Protein AF-A0A349BP78-F1 (afdb_monomer)

Foldseek 3Di:
DVVLVVVCVVAPAHRDDDDQDDDVPPDPPSDPVQQVVQEDECCVVPVPQAPPVQLVVLCCQCVCCVVPSSHHRYDDRSHGDDDQYPVNVVVVVCVVVVNDPDDPPVVVCVVPPD

Secondary structure (DSSP, 8-state):
-HHHHHHHHT-SS----------TTT-SSS-HHHHTTTEEE-TTT---TT-HHHHHHHHHHGGGGGT-TT--EEES---------HHHHHHH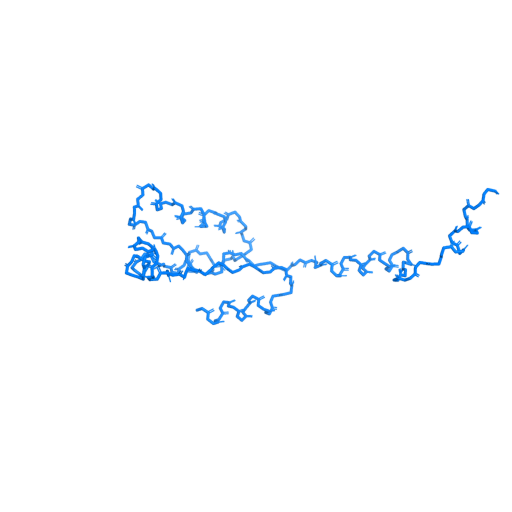HHHHHT--SS--HHHHHHHH--

Mean predicted aligned error: 4.77 Å

pLDDT: mean 93.76, std 3.96, range [72.19, 98.38]

Sequence (114 aa):
TGDIIKQAIEHKGFSFVNILSPCPTFNTVDTFDYYRPRIYNFDETHRDKRDRMKAFEIAESALNHTINPDAKVPVGIFYKVEKPVYESRVAGLKGKYHGADITDLKAIYNKFRA

Radius of gyration: 23.0 Å; Cα contacts (8 Å, |Δi|>4): 83; chains: 1; bounding box: 59×28×57 Å

Nearest PDB structures (foldseek):
  8swp-assembly1_B  TM=2.775E-01  e=2.921E+00  Kluyveromyces lactis NRRL Y-1140

Structure (mmCIF, N/CA/C/O backbone):
data_AF-A0A349BP78-F1
#
_entry.id   AF-A0A349BP78-F1
#
loop_
_atom_site.group_PDB
_atom_site.id
_atom_site.type_symbol
_atom_site.label_atom_id
_atom_site.label_alt_id
_atom_site.label_comp_id
_atom_site.label_asym_id
_atom_site.label_entity_id
_atom_site.label_seq_id
_atom_site.pdbx_PDB_ins_code
_atom_site.Cartn_x
_atom_site.Cartn_y
_atom_site.Cartn_z
_atom_site.occupancy
_atom_site.B_iso_or_equiv
_atom_site.auth_seq_id
_atom_site.auth_comp_id
_atom_site.auth_asym_id
_atom_site.auth_atom_id
_atom_site.pdbx_PDB_model_num
ATOM 1 N N . THR A 1 1 ? -5.752 -8.844 6.388 1.00 79.75 1 THR A N 1
ATOM 2 C CA . THR A 1 1 ? -4.289 -8.608 6.324 1.00 79.75 1 THR A CA 1
ATOM 3 C C . THR A 1 1 ? -3.600 -9.475 5.288 1.00 79.75 1 THR A C 1
ATOM 5 O O . THR A 1 1 ? -2.970 -8.904 4.407 1.00 79.75 1 THR A O 1
ATOM 8 N N . GLY A 1 2 ? -3.738 -10.809 5.337 1.00 93.06 2 GLY A N 1
ATOM 9 C CA . GLY A 1 2 ? -3.076 -11.719 4.385 1.00 93.06 2 GLY A CA 1
ATOM 10 C C . GLY A 1 2 ? -3.307 -11.368 2.910 1.00 93.06 2 GLY A C 1
ATOM 11 O O . GLY A 1 2 ? -2.348 -11.283 2.150 1.00 93.06 2 GLY A O 1
ATOM 12 N N . ASP A 1 3 ? -4.543 -11.035 2.534 1.00 95.12 3 ASP A N 1
ATOM 13 C 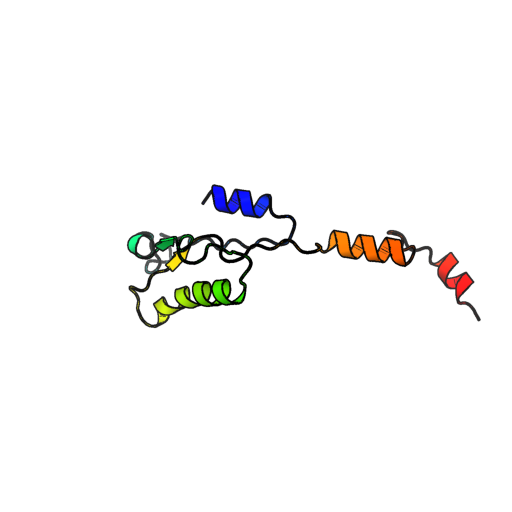CA . ASP A 1 3 ? -4.880 -10.701 1.141 1.00 95.12 3 ASP A CA 1
ATOM 14 C C . ASP A 1 3 ? -4.206 -9.422 0.627 1.00 95.12 3 ASP A C 1
ATOM 16 O O . ASP A 1 3 ? -3.828 -9.349 -0.540 1.00 95.12 3 ASP A O 1
ATOM 20 N N . ILE A 1 4 ? -4.028 -8.410 1.484 1.00 95.94 4 ILE A N 1
ATOM 21 C CA . ILE A 1 4 ? -3.353 -7.155 1.111 1.00 95.94 4 ILE A CA 1
ATOM 22 C C . ILE A 1 4 ? -1.857 -7.405 0.926 1.00 95.94 4 ILE A C 1
ATOM 24 O O . ILE A 1 4 ? -1.276 -6.941 -0.051 1.00 95.94 4 ILE A O 1
ATOM 28 N N . ILE A 1 5 ? -1.240 -8.173 1.831 1.00 97.94 5 ILE A N 1
ATOM 29 C CA . ILE A 1 5 ? 0.182 -8.527 1.730 1.00 97.94 5 ILE A CA 1
ATOM 30 C C . ILE A 1 5 ? 0.434 -9.348 0.462 1.00 97.94 5 ILE A C 1
ATOM 32 O O . ILE A 1 5 ? 1.370 -9.051 -0.275 1.00 97.94 5 ILE A O 1
ATOM 36 N N . LYS A 1 6 ? -0.429 -10.327 0.161 1.00 98.38 6 LYS A N 1
ATOM 37 C CA . LYS A 1 6 ? -0.354 -11.104 -1.082 1.00 98.38 6 LYS A CA 1
ATOM 38 C C . LYS A 1 6 ? -0.392 -10.192 -2.311 1.00 98.38 6 LYS A C 1
ATOM 40 O O . LYS A 1 6 ? 0.497 -10.264 -3.151 1.00 98.38 6 LYS A O 1
ATOM 45 N N . GLN A 1 7 ? -1.371 -9.289 -2.379 1.00 97.31 7 GLN A N 1
ATOM 46 C CA . GLN A 1 7 ? -1.494 -8.347 -3.494 1.00 97.31 7 GLN A CA 1
ATOM 47 C C . GLN A 1 7 ? -0.312 -7.377 -3.606 1.00 97.31 7 GLN A C 1
ATOM 49 O O . GLN A 1 7 ? 0.009 -6.956 -4.717 1.00 97.31 7 GLN A O 1
ATOM 54 N N . ALA A 1 8 ? 0.316 -7.007 -2.486 1.00 97.94 8 ALA A N 1
ATOM 55 C CA . ALA A 1 8 ? 1.522 -6.186 -2.471 1.00 97.94 8 ALA A CA 1
ATOM 56 C C . ALA A 1 8 ? 2.726 -6.947 -3.048 1.00 97.94 8 ALA A C 1
ATOM 58 O O . ALA A 1 8 ? 3.420 -6.407 -3.899 1.00 97.94 8 ALA A O 1
ATOM 59 N N . ILE A 1 9 ? 2.921 -8.213 -2.666 1.00 98.25 9 ILE A N 1
ATOM 60 C CA . ILE A 1 9 ? 3.990 -9.073 -3.207 1.00 98.25 9 ILE A CA 1
ATOM 61 C C . ILE A 1 9 ? 3.794 -9.331 -4.707 1.00 98.25 9 ILE A C 1
ATOM 63 O O . ILE A 1 9 ? 4.749 -9.300 -5.476 1.00 98.25 9 ILE A O 1
ATOM 67 N N . GLU A 1 10 ? 2.556 -9.575 -5.138 1.00 98.00 10 GLU A N 1
ATOM 68 C CA . GLU A 1 10 ? 2.224 -9.808 -6.550 1.00 98.00 10 GLU A CA 1
ATOM 69 C C . GLU A 1 10 ? 2.318 -8.533 -7.409 1.00 98.00 10 GLU A C 1
ATOM 71 O O . GLU A 1 10 ? 2.294 -8.602 -8.642 1.00 98.00 10 GLU A O 1
ATOM 76 N N . HIS A 1 11 ? 2.410 -7.352 -6.789 1.00 98.00 11 HIS A N 1
ATOM 77 C CA . HIS A 1 11 ? 2.478 -6.091 -7.508 1.00 98.00 11 HIS A CA 1
ATOM 78 C C . HIS A 1 11 ? 3.817 -5.935 -8.244 1.00 98.00 11 HIS A C 1
ATOM 80 O O . HIS A 1 11 ? 4.889 -5.929 -7.645 1.00 98.00 11 HIS A O 1
ATOM 86 N N . LYS A 1 12 ? 3.759 -5.729 -9.565 1.00 96.88 12 LYS A N 1
ATOM 87 C CA . LYS A 1 12 ? 4.937 -5.430 -10.393 1.00 96.88 12 LYS A CA 1
ATOM 88 C C . LYS A 1 12 ? 5.360 -3.970 -10.233 1.00 96.88 12 LYS A C 1
ATOM 90 O O . LYS A 1 12 ? 5.075 -3.132 -11.087 1.00 96.88 12 LYS A O 1
ATOM 95 N N . GLY A 1 13 ? 6.035 -3.674 -9.131 1.00 96.69 13 GLY A N 1
ATOM 96 C CA . GLY A 1 13 ? 6.541 -2.347 -8.809 1.00 96.69 13 GLY A CA 1
ATOM 97 C C . GLY A 1 13 ? 6.756 -2.172 -7.315 1.00 96.69 13 GLY A C 1
ATOM 98 O O . GLY A 1 13 ? 6.700 -3.124 -6.545 1.00 96.69 13 GLY A O 1
ATOM 99 N N . PHE A 1 14 ? 6.998 -0.934 -6.896 1.00 97.38 14 PHE A N 1
ATOM 100 C CA . PHE A 1 14 ? 7.095 -0.618 -5.477 1.00 97.38 14 PHE A CA 1
ATOM 101 C C . PHE A 1 14 ? 5.714 -0.701 -4.815 1.00 97.38 14 PHE A C 1
ATOM 103 O O . PHE A 1 14 ? 4.778 -0.022 -5.238 1.00 97.38 14 PHE A O 1
ATOM 110 N N . SER A 1 15 ? 5.605 -1.493 -3.751 1.00 97.88 15 SER A N 1
ATOM 111 C CA . SER A 1 15 ? 4.412 -1.590 -2.910 1.00 97.88 15 SER A CA 1
ATOM 112 C C . SER A 1 15 ? 4.723 -1.144 -1.483 1.00 97.88 15 SER A C 1
ATOM 114 O O . SER A 1 15 ? 5.733 -1.561 -0.918 1.00 97.88 15 SER A O 1
ATOM 116 N N . PHE A 1 16 ? 3.828 -0.367 -0.875 1.00 97.75 16 PHE A N 1
ATOM 117 C CA . PHE A 1 16 ? 3.915 0.033 0.530 1.00 97.75 16 PHE A CA 1
ATOM 118 C C . PHE A 1 16 ? 2.670 -0.433 1.286 1.00 97.75 16 PHE A C 1
ATOM 120 O O . PHE A 1 16 ? 1.547 -0.167 0.858 1.00 97.75 16 PHE A O 1
ATOM 127 N N . VAL A 1 17 ? 2.874 -1.123 2.410 1.00 97.62 17 VAL A N 1
ATOM 128 C CA . VAL A 1 17 ? 1.803 -1.606 3.289 1.00 97.62 17 VAL A CA 1
ATOM 129 C C . VAL A 1 17 ? 2.077 -1.101 4.699 1.00 97.62 17 VAL A C 1
ATOM 131 O O . VAL A 1 17 ? 3.018 -1.551 5.348 1.00 97.62 17 VAL A O 1
ATOM 134 N N . ASN A 1 18 ? 1.244 -0.178 5.176 1.00 96.31 18 ASN A N 1
ATOM 135 C CA . ASN A 1 18 ? 1.258 0.247 6.571 1.00 96.31 18 ASN A CA 1
ATOM 136 C C . ASN A 1 18 ? 0.367 -0.688 7.403 1.00 96.31 18 ASN A C 1
ATOM 138 O O . ASN A 1 18 ? -0.796 -0.896 7.055 1.00 96.31 18 ASN A O 1
ATOM 142 N N . ILE A 1 19 ? 0.899 -1.248 8.491 1.00 95.75 19 ILE A N 1
ATOM 143 C CA . ILE A 1 19 ? 0.176 -2.180 9.368 1.00 95.75 19 ILE A CA 1
ATOM 144 C C . ILE A 1 19 ? 0.033 -1.542 10.746 1.00 95.75 19 ILE A C 1
ATOM 146 O O . ILE A 1 19 ? 1.023 -1.298 11.431 1.00 95.75 19 ILE A O 1
ATOM 150 N N . LEU A 1 20 ? -1.211 -1.318 11.170 1.00 94.06 20 LEU A N 1
ATOM 151 C CA . LEU A 1 20 ? -1.515 -0.924 12.543 1.00 94.06 20 LEU A CA 1
ATOM 152 C C . LEU A 1 20 ? -1.185 -2.099 13.472 1.00 94.06 20 LEU A C 1
ATOM 154 O O . LEU A 1 20 ? -1.853 -3.134 13.429 1.00 94.06 20 LEU A O 1
ATOM 158 N N . SER A 1 21 ? -0.138 -1.946 14.282 1.00 94.94 21 SER A N 1
ATOM 159 C CA . SER A 1 21 ? 0.385 -2.993 15.164 1.00 94.94 21 SER A CA 1
ATOM 160 C C . SER A 1 21 ? 0.515 -2.468 16.598 1.00 94.94 21 SER A C 1
ATOM 162 O O . SER A 1 21 ? 1.568 -1.932 16.949 1.00 94.94 21 SER A O 1
ATOM 164 N N . PRO A 1 22 ? -0.531 -2.607 17.436 1.00 95.12 22 PRO A N 1
ATOM 165 C CA . PRO A 1 22 ? -0.480 -2.217 18.844 1.00 95.12 22 PRO A CA 1
ATOM 166 C C . PRO A 1 22 ? 0.683 -2.873 19.601 1.00 95.12 22 PRO A C 1
ATOM 168 O O . PRO A 1 22 ? 0.964 -4.059 19.419 1.00 95.12 22 PRO A O 1
ATOM 171 N N . CYS A 1 23 ? 1.338 -2.112 20.482 1.00 96.00 23 CYS A N 1
ATOM 172 C CA . CYS A 1 23 ? 2.439 -2.581 21.326 1.00 96.00 23 CYS A CA 1
ATOM 173 C C . CYS A 1 23 ? 1.981 -2.645 22.795 1.00 96.00 23 CYS A C 1
ATOM 175 O O . CYS A 1 23 ? 2.063 -1.632 23.492 1.00 96.00 23 CYS A O 1
ATOM 177 N N . PRO A 1 24 ? 1.515 -3.809 23.293 1.00 94.00 24 PRO A N 1
ATOM 178 C CA . PRO A 1 24 ? 0.841 -3.900 24.593 1.00 94.00 24 PRO A CA 1
ATOM 179 C C . PRO A 1 24 ? 1.751 -3.595 25.792 1.00 94.00 24 PRO A C 1
ATOM 181 O O . PRO A 1 24 ? 1.254 -3.290 26.869 1.00 94.00 24 PRO A O 1
ATOM 184 N N . THR A 1 25 ? 3.072 -3.684 25.622 1.00 96.69 25 THR A N 1
ATOM 185 C CA . THR A 1 25 ? 4.044 -3.447 26.698 1.00 96.69 25 THR A CA 1
ATOM 186 C C . THR A 1 25 ? 4.306 -1.964 26.946 1.00 96.69 25 THR A C 1
ATOM 188 O O . THR A 1 25 ? 4.445 -1.561 28.095 1.00 96.69 25 THR A O 1
ATOM 191 N N . PHE A 1 26 ? 4.404 -1.158 25.885 1.00 96.69 26 PHE A N 1
ATOM 192 C CA . PHE A 1 26 ? 4.911 0.217 25.980 1.00 96.69 26 PHE A CA 1
ATOM 193 C C . PHE A 1 26 ? 3.909 1.280 25.535 1.00 96.69 26 PHE A C 1
ATOM 195 O O . PHE A 1 26 ? 3.975 2.404 26.022 1.00 96.69 26 PHE A O 1
ATOM 202 N N . ASN A 1 27 ? 2.986 0.951 24.626 1.00 94.38 27 ASN A N 1
ATOM 203 C CA . ASN A 1 27 ? 1.996 1.900 24.134 1.00 94.38 27 ASN A CA 1
ATOM 204 C C . ASN A 1 27 ? 0.607 1.534 24.668 1.00 94.38 27 ASN A C 1
ATOM 206 O O . ASN A 1 27 ? -0.091 0.680 24.122 1.00 94.38 27 ASN A O 1
ATOM 210 N N . THR A 1 28 ? 0.222 2.199 25.756 1.00 94.31 28 THR A N 1
ATOM 211 C CA . THR A 1 28 ? -1.074 2.021 26.424 1.00 94.31 28 THR A CA 1
ATOM 212 C C . THR A 1 28 ? -2.192 2.873 25.818 1.00 94.31 28 THR A C 1
ATOM 214 O O . THR A 1 28 ? -3.338 2.750 26.245 1.00 94.31 28 THR A O 1
ATOM 217 N N . VAL A 1 29 ? -1.883 3.714 24.824 1.00 92.25 29 VAL A N 1
ATOM 218 C CA . VAL A 1 29 ? -2.843 4.598 24.145 1.00 92.25 29 VAL A CA 1
ATOM 219 C C . VAL A 1 29 ? -3.354 3.936 22.865 1.00 92.25 29 VAL A C 1
ATOM 221 O O . VAL A 1 29 ? -4.553 3.698 22.721 1.00 92.25 29 VAL A O 1
ATOM 224 N N . ASP A 1 30 ? -2.444 3.536 21.976 1.00 92.50 30 ASP A N 1
ATOM 225 C CA . ASP A 1 30 ? -2.753 2.963 20.660 1.00 92.50 30 ASP A CA 1
ATOM 226 C C . ASP A 1 30 ? -3.000 1.446 20.730 1.00 92.50 30 ASP A C 1
ATOM 228 O O . ASP A 1 30 ? -2.325 0.627 20.096 1.00 92.50 30 ASP A O 1
ATOM 232 N N . THR A 1 31 ? -3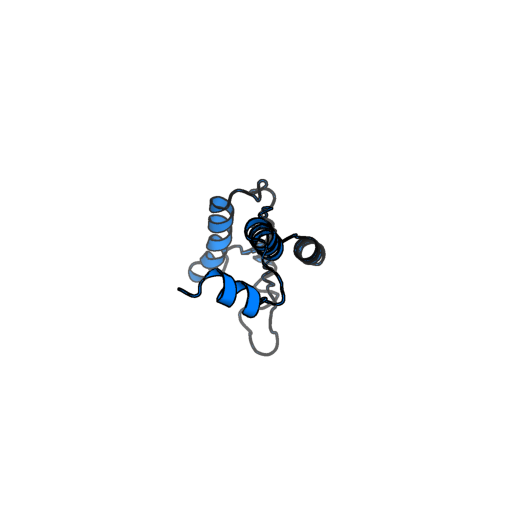.959 1.056 21.564 1.00 95.06 31 THR A N 1
ATOM 233 C CA . THR A 1 31 ? -4.264 -0.345 21.869 1.00 95.06 31 THR A CA 1
ATOM 234 C C . THR A 1 31 ? -5.147 -1.008 20.806 1.00 95.06 31 THR A C 1
ATOM 236 O O . THR A 1 31 ? -5.676 -0.377 19.887 1.00 95.06 31 THR A O 1
ATOM 239 N N . PHE A 1 32 ? -5.361 -2.320 20.942 1.00 94.88 32 PHE A N 1
ATOM 240 C CA . PHE A 1 32 ? -6.343 -3.035 20.121 1.00 94.88 32 PHE A CA 1
ATOM 241 C C . PHE A 1 32 ? -7.759 -2.478 20.294 1.00 94.88 32 PHE A C 1
ATOM 243 O O . PHE A 1 32 ? -8.483 -2.351 19.306 1.00 94.88 32 PHE A O 1
ATOM 250 N N . ASP A 1 33 ? -8.139 -2.132 21.523 1.00 94.62 33 ASP A N 1
ATOM 251 C CA . ASP A 1 33 ? -9.469 -1.605 21.843 1.00 94.62 33 ASP A CA 1
ATOM 252 C C . ASP A 1 33 ? -9.639 -0.166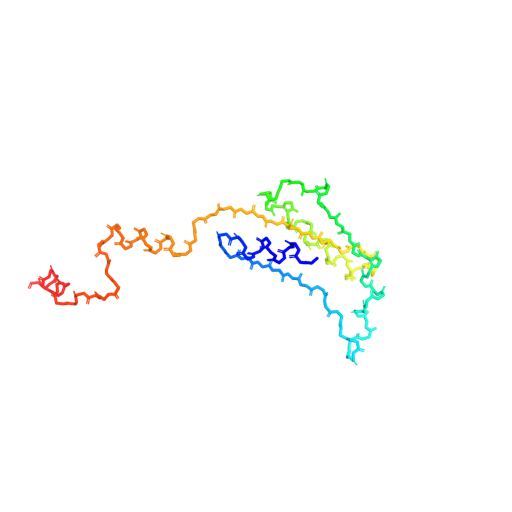 21.351 1.00 94.62 33 ASP A C 1
ATOM 254 O O . ASP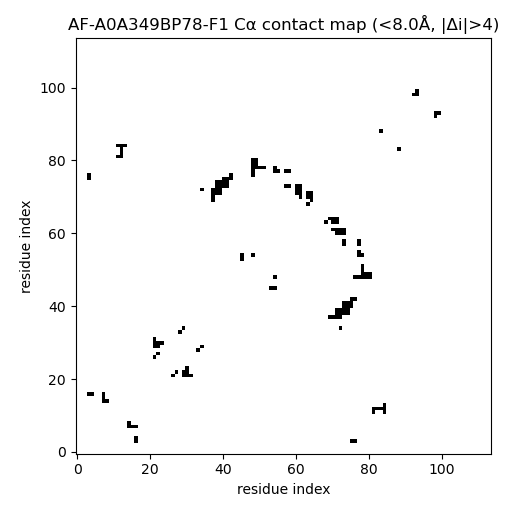 A 1 33 ? -10.745 0.246 20.999 1.00 94.62 33 ASP A O 1
ATOM 258 N N . TYR A 1 34 ? -8.532 0.573 21.229 1.00 92.88 34 TYR A N 1
ATOM 259 C CA . TYR A 1 34 ? -8.516 1.846 20.525 1.00 92.88 34 TYR A CA 1
ATOM 260 C C . TYR A 1 34 ? -8.815 1.648 19.030 1.00 92.88 34 TYR A C 1
ATOM 262 O O . TYR A 1 34 ? -9.806 2.176 18.525 1.00 92.88 34 TYR A O 1
ATOM 270 N N . TYR A 1 35 ? -8.029 0.849 18.303 1.00 93.94 35 TYR A N 1
ATOM 271 C CA . TYR A 1 35 ? -8.161 0.786 16.841 1.00 93.94 35 TYR A CA 1
ATOM 272 C C . TYR A 1 35 ? -9.355 -0.022 16.322 1.00 93.94 35 TYR A C 1
ATOM 274 O O . TYR A 1 35 ? -9.974 0.387 15.340 1.00 93.94 35 TYR A O 1
ATOM 282 N N . ARG A 1 36 ? -9.708 -1.158 16.940 1.00 94.25 36 ARG A N 1
ATOM 283 C CA . ARG A 1 36 ? -10.753 -2.069 16.426 1.00 94.25 36 ARG A CA 1
ATOM 284 C C . ARG A 1 36 ? -12.081 -1.389 16.069 1.00 94.25 36 ARG A C 1
ATOM 286 O O . ARG A 1 36 ? -12.537 -1.599 14.949 1.00 94.25 36 ARG A O 1
ATOM 293 N N . PRO A 1 37 ? -12.704 -0.575 16.942 1.00 95.00 37 PRO A N 1
ATOM 294 C CA . PRO A 1 37 ? -13.969 0.085 16.611 1.00 95.00 37 PRO A CA 1
ATOM 295 C C . PRO A 1 37 ? -13.803 1.255 15.630 1.00 95.00 37 PRO A C 1
ATOM 297 O O . PRO A 1 37 ? -14.798 1.761 15.105 1.00 95.00 37 PRO A O 1
ATOM 300 N N . ARG A 1 38 ? -12.571 1.721 15.398 1.00 94.81 38 ARG A N 1
ATOM 301 C CA . ARG A 1 38 ? -12.259 2.890 14.564 1.00 94.81 38 ARG A CA 1
ATOM 302 C C . ARG A 1 38 ? -11.905 2.500 13.132 1.00 94.81 38 ARG A C 1
ATOM 304 O O . ARG A 1 38 ? -12.134 3.292 12.227 1.00 94.81 38 ARG A O 1
ATOM 311 N N . ILE A 1 39 ? -11.413 1.287 12.901 1.00 94.81 39 ILE A N 1
ATOM 312 C CA . ILE A 1 39 ? -11.090 0.792 11.561 1.00 94.81 39 ILE A CA 1
ATOM 313 C C . ILE A 1 39 ? -12.361 0.628 10.711 1.00 94.81 39 ILE A C 1
ATOM 315 O O . ILE A 1 39 ? -13.360 0.076 11.171 1.00 94.81 39 ILE A O 1
ATOM 319 N N . TYR A 1 40 ? -12.309 1.056 9.448 1.00 94.94 40 TYR A N 1
ATOM 320 C CA . TYR A 1 40 ? -13.348 0.781 8.452 1.00 94.94 40 TYR A CA 1
ATOM 321 C C . TYR A 1 40 ? -12.741 0.497 7.075 1.00 94.94 40 TYR A C 1
ATOM 323 O O . TYR A 1 40 ? -11.714 1.073 6.712 1.00 94.94 40 TYR A O 1
ATOM 331 N N . ASN A 1 41 ? -13.381 -0.381 6.298 1.00 93.69 41 ASN A N 1
ATOM 332 C CA . ASN A 1 41 ? -13.001 -0.604 4.905 1.00 93.69 41 ASN A CA 1
ATOM 333 C C . ASN A 1 41 ? -13.688 0.436 4.003 1.00 93.69 41 ASN A C 1
ATOM 335 O O . ASN A 1 41 ? -14.912 0.545 4.009 1.00 93.69 41 ASN A O 1
ATOM 339 N N . PHE A 1 42 ? -12.903 1.186 3.229 1.00 92.94 42 PHE A N 1
ATOM 340 C CA . PHE A 1 42 ? -13.379 2.227 2.312 1.00 92.94 42 PHE A CA 1
ATOM 341 C C . PHE A 1 42 ? -13.535 1.748 0.855 1.00 92.94 42 PHE A C 1
ATOM 343 O O . PHE A 1 42 ? -13.777 2.552 -0.044 1.00 92.94 42 PHE A O 1
ATOM 350 N N . ASP A 1 43 ? -13.383 0.450 0.580 1.00 87.25 43 ASP A N 1
ATOM 351 C CA . ASP A 1 43 ? -13.421 -0.096 -0.784 1.00 87.25 43 ASP A CA 1
ATOM 352 C C . ASP A 1 43 ? -14.719 0.239 -1.538 1.00 87.25 43 ASP A C 1
ATOM 354 O O . ASP A 1 43 ? -14.688 0.449 -2.752 1.00 87.25 43 ASP A O 1
ATOM 358 N N . GLU A 1 44 ? -15.850 0.361 -0.839 1.00 83.75 44 GLU A N 1
ATOM 359 C CA . GLU A 1 44 ? -17.125 0.740 -1.456 1.00 83.75 44 GLU A CA 1
ATOM 360 C C . GLU A 1 44 ? -17.146 2.191 -1.956 1.00 83.75 44 GLU A C 1
ATOM 362 O O . GLU A 1 44 ? -17.746 2.457 -3.002 1.00 83.75 44 GLU A O 1
ATOM 367 N N . THR A 1 45 ? -16.473 3.109 -1.252 1.00 85.06 45 THR A N 1
ATOM 368 C CA . THR A 1 45 ? -16.440 4.552 -1.557 1.00 85.06 45 THR A CA 1
ATOM 369 C C . THR A 1 45 ? -15.294 4.945 -2.491 1.00 85.06 45 THR A C 1
ATOM 371 O O . THR A 1 45 ? -15.306 6.037 -3.057 1.00 85.06 45 THR A O 1
ATOM 374 N N . HIS A 1 46 ? -14.326 4.051 -2.714 1.00 91.88 46 HIS A N 1
ATOM 375 C CA . HIS A 1 46 ? -13.226 4.242 -3.657 1.00 91.88 46 HIS A CA 1
ATOM 376 C C . HIS A 1 46 ? -12.908 2.943 -4.398 1.00 91.88 46 HIS A C 1
ATOM 378 O O . HIS A 1 46 ? -11.987 2.203 -4.043 1.00 91.88 46 HIS A O 1
ATOM 384 N N . ARG A 1 47 ? -13.688 2.673 -5.450 1.00 87.50 47 ARG A N 1
ATOM 385 C CA . ARG A 1 47 ? -13.537 1.476 -6.292 1.00 87.50 47 ARG A CA 1
ATOM 386 C C . ARG A 1 47 ? -12.418 1.614 -7.324 1.00 87.50 47 ARG A C 1
ATOM 388 O O . ARG A 1 47 ? -11.703 0.646 -7.573 1.00 87.50 47 ARG A O 1
ATOM 395 N N . ASP A 1 48 ? -12.245 2.802 -7.905 1.00 92.75 48 ASP A N 1
ATOM 396 C CA . ASP A 1 48 ? -11.162 3.060 -8.858 1.00 92.75 48 ASP A CA 1
ATOM 397 C C . ASP A 1 48 ? -9.860 3.420 -8.137 1.00 92.75 48 ASP A C 1
ATOM 399 O O . ASP A 1 48 ? -9.576 4.584 -7.864 1.00 92.75 48 ASP A O 1
ATOM 403 N N . LYS A 1 49 ? -9.026 2.406 -7.893 1.00 94.88 49 LYS A N 1
ATOM 404 C CA . LYS A 1 49 ? -7.725 2.556 -7.223 1.00 94.88 49 LYS A CA 1
ATOM 405 C C . LYS A 1 49 ? -6.664 3.286 -8.063 1.00 94.88 49 LYS A C 1
ATOM 407 O O . LYS A 1 49 ? -5.503 3.344 -7.650 1.00 94.88 49 LYS A O 1
ATOM 412 N N . ARG A 1 50 ? -7.009 3.807 -9.247 1.00 96.56 50 ARG A N 1
ATOM 413 C CA . ARG A 1 50 ? -6.117 4.628 -10.084 1.00 96.56 50 ARG A CA 1
ATOM 414 C C . ARG A 1 50 ? -6.269 6.124 -9.823 1.00 96.56 50 ARG A C 1
ATOM 416 O O . ARG A 1 50 ? -5.372 6.878 -10.212 1.00 96.56 50 ARG A O 1
ATOM 423 N N . ASP A 1 51 ? -7.333 6.556 -9.146 1.00 96.06 51 ASP A N 1
ATOM 424 C CA . ASP A 1 51 ? -7.496 7.951 -8.740 1.00 96.06 51 ASP A CA 1
ATOM 425 C C . ASP A 1 51 ? -6.585 8.263 -7.547 1.00 96.06 51 ASP A C 1
ATOM 427 O O . ASP A 1 51 ? -6.888 8.001 -6.382 1.00 96.06 51 ASP A O 1
ATOM 431 N N . ARG A 1 52 ? -5.423 8.837 -7.870 1.00 95.38 52 ARG A N 1
ATOM 432 C CA . ARG A 1 52 ? -4.420 9.226 -6.882 1.00 95.38 52 ARG A CA 1
ATOM 433 C C . ARG A 1 52 ? -4.950 10.302 -5.935 1.00 95.38 52 ARG A C 1
ATOM 435 O O . ARG A 1 52 ? -4.641 10.231 -4.754 1.00 95.38 52 ARG A O 1
ATOM 442 N N . MET A 1 53 ? -5.707 11.284 -6.421 1.00 96.06 53 MET A N 1
ATOM 443 C CA . MET A 1 53 ? -6.177 12.381 -5.569 1.00 96.06 53 MET A CA 1
ATOM 444 C C . MET A 1 53 ? -7.157 11.859 -4.526 1.00 96.06 53 MET A C 1
ATOM 446 O O . MET A 1 53 ? -6.999 12.158 -3.344 1.00 96.06 53 MET A O 1
ATOM 450 N N . LYS A 1 54 ? -8.089 10.991 -4.937 1.00 96.00 54 LYS A N 1
ATOM 451 C CA . LYS A 1 54 ? -9.020 10.358 -4.002 1.00 96.00 54 LYS A CA 1
ATOM 452 C C . LYS A 1 54 ? -8.312 9.448 -2.998 1.00 96.00 54 LYS A C 1
ATOM 454 O O . LYS A 1 54 ? -8.655 9.457 -1.819 1.00 96.00 54 LYS A O 1
ATOM 459 N N . ALA A 1 55 ? -7.295 8.703 -3.432 1.00 97.00 55 ALA A N 1
ATOM 460 C CA . ALA A 1 55 ? -6.475 7.895 -2.533 1.00 97.00 55 ALA A CA 1
ATOM 461 C C . ALA A 1 55 ? -5.779 8.745 -1.452 1.00 97.00 55 ALA A C 1
ATOM 463 O O . ALA A 1 55 ? -5.756 8.351 -0.286 1.00 97.00 55 ALA A O 1
ATOM 464 N N . PHE A 1 56 ? -5.238 9.911 -1.831 1.00 96.44 56 PHE A N 1
ATOM 465 C CA . PHE A 1 56 ? -4.619 10.852 -0.891 1.00 96.44 56 PHE A CA 1
ATOM 466 C C . PHE A 1 56 ? -5.644 11.443 0.082 1.00 96.44 56 PHE A C 1
ATOM 468 O O . PHE A 1 56 ? -5.409 11.389 1.283 1.00 96.44 56 PHE A O 1
ATOM 475 N N . GLU A 1 57 ? -6.799 11.903 -0.405 1.00 96.00 57 GLU A N 1
ATOM 476 C CA . GLU A 1 57 ? -7.892 12.426 0.432 1.00 96.00 57 GLU A CA 1
ATOM 477 C C . GLU A 1 57 ? -8.319 11.410 1.510 1.00 96.00 57 GLU A C 1
ATOM 479 O O . GLU A 1 57 ? -8.466 11.743 2.687 1.00 96.00 57 GLU A O 1
ATOM 484 N N . ILE A 1 58 ? -8.468 10.134 1.131 1.00 96.00 58 ILE A N 1
ATOM 485 C CA . ILE A 1 58 ? -8.829 9.072 2.079 1.00 96.00 58 ILE A CA 1
ATOM 486 C C . ILE A 1 58 ? -7.689 8.835 3.071 1.00 96.00 58 ILE A C 1
ATOM 488 O O . ILE A 1 58 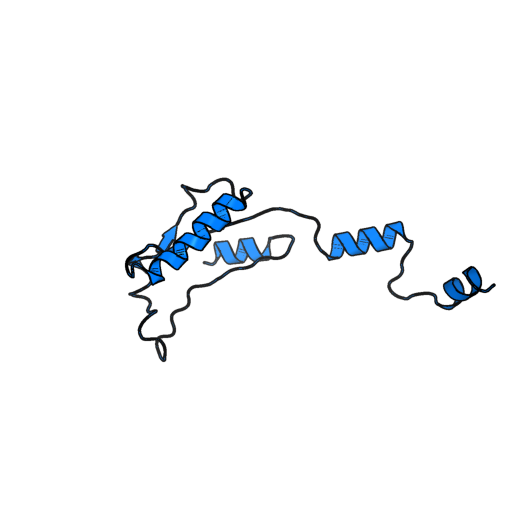? -7.951 8.724 4.265 1.00 96.00 58 ILE A O 1
ATOM 492 N N . ALA A 1 59 ? -6.431 8.781 2.624 1.00 95.38 59 ALA A N 1
ATOM 493 C CA . ALA A 1 59 ? -5.289 8.601 3.523 1.00 95.38 59 ALA A CA 1
ATOM 494 C C . ALA A 1 59 ? -5.169 9.742 4.545 1.00 95.38 59 ALA A C 1
ATOM 496 O O . ALA A 1 59 ? -4.946 9.482 5.726 1.00 95.38 59 ALA A O 1
ATOM 497 N N . GLU A 1 60 ? -5.389 10.987 4.122 1.00 95.19 60 GLU A N 1
ATOM 498 C CA . GLU A 1 60 ? -5.381 12.161 4.999 1.00 95.19 60 GLU A CA 1
ATOM 499 C C . GLU A 1 60 ? -6.497 12.119 6.046 1.00 95.19 60 GLU A C 1
ATOM 501 O O . GLU A 1 60 ? -6.288 12.575 7.167 1.00 95.19 60 GLU A O 1
ATOM 506 N N . SER A 1 61 ? -7.642 11.489 5.753 1.00 94.56 61 SER A N 1
ATOM 507 C CA . SER A 1 61 ? -8.714 11.323 6.746 1.00 94.56 61 SER A CA 1
ATOM 508 C C . SER A 1 61 ? -8.281 10.534 7.992 1.00 94.56 61 SER A C 1
ATOM 510 O O . SER A 1 61 ? -8.860 10.720 9.062 1.00 94.56 61 SER A O 1
ATOM 512 N N . ALA A 1 62 ? -7.220 9.720 7.901 1.00 91.94 62 ALA A N 1
ATOM 513 C CA . ALA A 1 62 ? -6.627 9.054 9.061 1.00 91.94 62 ALA A CA 1
ATOM 514 C C . ALA A 1 62 ? -6.006 10.048 10.063 1.00 91.94 62 ALA A C 1
ATOM 516 O O . ALA A 1 62 ? -5.884 9.737 11.246 1.00 91.94 62 ALA A O 1
ATOM 517 N N . LEU A 1 63 ? -5.644 11.258 9.623 1.00 92.25 63 LEU A N 1
ATOM 518 C CA . LEU A 1 63 ? -5.109 12.310 10.490 1.00 92.25 63 LEU A CA 1
ATOM 519 C C . LEU A 1 63 ? -6.195 12.992 11.326 1.00 92.25 63 LEU A C 1
ATOM 521 O O . LEU A 1 63 ? -5.863 13.663 12.303 1.00 92.25 63 LEU A O 1
ATOM 525 N N . ASN A 1 64 ? -7.481 12.784 11.020 1.00 93.38 64 ASN A N 1
ATOM 526 C CA . ASN A 1 64 ? -8.592 13.354 11.789 1.00 93.38 64 ASN A CA 1
ATOM 527 C C . ASN A 1 64 ? -8.569 12.940 13.269 1.00 93.38 64 ASN A C 1
ATOM 529 O O . ASN A 1 64 ? -9.121 13.654 14.100 1.00 93.38 64 ASN A O 1
ATOM 533 N N . HIS A 1 65 ? -7.875 11.851 13.613 1.00 87.00 65 HIS A N 1
ATOM 534 C CA . HIS A 1 65 ? -7.621 11.426 14.993 1.00 87.00 65 HIS A CA 1
ATOM 535 C C . HIS A 1 65 ? -6.883 12.466 15.843 1.00 87.00 65 HIS A C 1
ATOM 537 O O . HIS A 1 65 ? -7.038 12.474 17.060 1.00 87.00 65 HIS A O 1
ATOM 543 N N . THR A 1 66 ? -6.120 13.365 15.214 1.00 85.75 66 THR A N 1
ATOM 544 C CA . THR A 1 66 ? -5.444 14.479 15.901 1.00 85.75 66 THR A CA 1
ATOM 545 C C . THR A 1 66 ? -6.420 15.523 16.446 1.00 85.75 66 THR A C 1
ATOM 547 O O . THR A 1 66 ? -6.084 16.242 17.382 1.00 85.75 66 THR A O 1
ATOM 550 N N . ILE A 1 67 ? -7.627 15.594 15.877 1.00 91.25 67 ILE A N 1
ATOM 551 C CA . ILE A 1 67 ? -8.668 16.567 16.231 1.00 91.25 67 ILE A CA 1
ATOM 552 C C . ILE A 1 67 ? -9.826 15.868 16.955 1.00 91.25 67 ILE A C 1
ATOM 554 O O . ILE A 1 67 ? -10.346 16.380 17.942 1.00 91.25 67 ILE A O 1
ATOM 558 N N . ASN A 1 68 ? -10.228 14.691 16.473 1.00 91.56 68 ASN A N 1
ATOM 559 C CA . ASN A 1 68 ? -11.297 13.869 17.023 1.00 91.56 68 ASN A CA 1
ATOM 560 C C . ASN A 1 68 ? -10.782 12.441 17.289 1.00 91.56 68 ASN A C 1
ATOM 562 O O . ASN A 1 68 ? -10.669 11.660 16.343 1.00 91.56 68 ASN A O 1
ATOM 566 N N . PRO A 1 69 ? -10.545 12.055 18.555 1.00 87.12 69 PRO A N 1
ATOM 567 C CA . PRO A 1 69 ? -10.086 10.712 18.917 1.00 87.12 69 PRO A CA 1
ATOM 568 C C . PRO A 1 69 ? -10.998 9.565 18.451 1.00 87.12 69 PRO A C 1
ATOM 570 O O . PRO A 1 69 ? -10.534 8.431 18.329 1.00 87.12 69 PRO A O 1
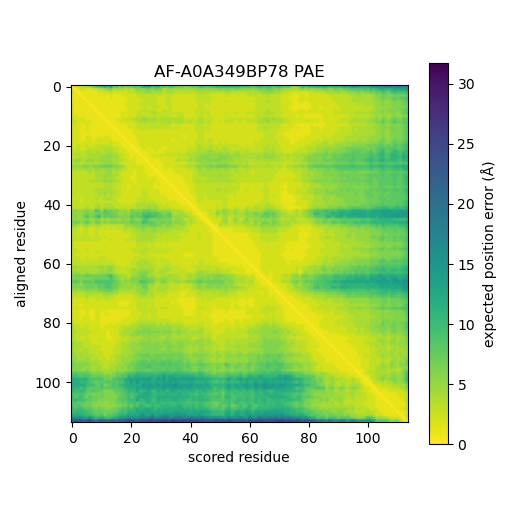ATOM 573 N N . ASP A 1 70 ? -12.275 9.843 18.176 1.00 91.25 70 ASP A N 1
ATOM 574 C CA . ASP A 1 70 ? -13.275 8.879 17.698 1.00 91.25 70 ASP A CA 1
ATOM 575 C C . ASP A 1 70 ? -13.433 8.857 16.174 1.00 91.25 70 ASP A C 1
ATOM 577 O O . ASP A 1 70 ? -14.323 8.181 15.646 1.00 91.25 70 ASP A O 1
ATOM 581 N N . ALA A 1 71 ? -12.569 9.575 15.450 1.00 94.38 71 ALA A N 1
ATOM 582 C CA . ALA A 1 71 ? -12.496 9.484 14.001 1.00 94.38 71 ALA A CA 1
ATOM 583 C C . ALA A 1 71 ? -12.297 8.026 13.540 1.00 94.38 71 ALA A C 1
ATOM 585 O O . ALA A 1 71 ? -11.941 7.124 14.303 1.00 94.38 71 ALA A O 1
ATOM 586 N N . LYS A 1 72 ? -12.604 7.768 12.270 1.00 95.12 72 LYS A N 1
ATOM 587 C CA . LYS A 1 72 ? -12.465 6.439 11.678 1.00 95.12 72 LYS A CA 1
ATOM 588 C C . LYS A 1 72 ? -11.136 6.334 10.933 1.00 95.12 72 LYS A C 1
ATOM 590 O O . LYS A 1 72 ? -10.765 7.247 10.203 1.00 95.12 72 LYS A O 1
ATOM 595 N N . VAL A 1 73 ? -10.470 5.187 11.058 1.00 95.31 73 VAL A N 1
ATOM 596 C CA . VAL A 1 73 ? -9.214 4.874 10.370 1.00 95.31 73 VAL A CA 1
ATOM 597 C C . VAL A 1 73 ? -9.515 4.069 9.103 1.00 95.31 73 VAL A C 1
ATOM 599 O O . VAL A 1 73 ? -9.980 2.928 9.207 1.00 95.31 73 VAL A O 1
ATOM 602 N N . PRO A 1 74 ? -9.259 4.617 7.906 1.00 96.12 74 PRO A N 1
ATOM 603 C CA . PRO A 1 74 ? -9.462 3.890 6.662 1.00 96.12 74 PRO A CA 1
ATOM 604 C C . PRO A 1 74 ? -8.443 2.759 6.516 1.00 96.12 74 PRO A C 1
ATOM 606 O O . PRO A 1 74 ? -7.239 2.966 6.674 1.00 96.12 74 PRO A O 1
ATOM 609 N N . VAL A 1 75 ? -8.911 1.565 6.153 1.00 95.88 75 VAL A N 1
ATOM 610 C CA . VAL A 1 75 ? -8.056 0.438 5.756 1.00 95.88 75 VAL A CA 1
ATOM 611 C C . VAL A 1 75 ? -8.502 -0.132 4.417 1.00 95.88 75 VAL A C 1
ATOM 613 O O . VAL A 1 75 ? -9.687 -0.158 4.103 1.00 95.88 75 VAL A O 1
ATOM 616 N N . GLY A 1 76 ? -7.540 -0.597 3.627 1.00 95.31 76 GLY A N 1
ATOM 617 C CA . GLY A 1 76 ? -7.784 -1.112 2.285 1.00 95.31 76 GLY A CA 1
ATOM 618 C C . GLY A 1 76 ? -6.618 -0.805 1.356 1.00 95.31 76 GLY A C 1
ATOM 619 O O . GLY A 1 76 ? -5.560 -0.337 1.785 1.00 95.31 76 GLY A O 1
ATOM 620 N N . ILE A 1 77 ? -6.810 -1.062 0.066 1.00 96.38 77 ILE A N 1
ATOM 621 C CA . ILE A 1 77 ? -5.864 -0.628 -0.964 1.00 96.38 77 ILE A CA 1
ATOM 622 C C . ILE A 1 77 ? -6.236 0.800 -1.351 1.00 96.38 77 ILE A C 1
ATOM 624 O O . ILE A 1 77 ? -7.307 1.034 -1.908 1.00 96.38 77 ILE A O 1
ATOM 628 N N . PHE A 1 78 ? -5.358 1.752 -1.046 1.00 97.00 78 PHE A N 1
ATOM 629 C CA . PHE A 1 78 ? -5.569 3.165 -1.367 1.00 97.00 78 PHE A CA 1
ATOM 630 C C . PHE A 1 78 ? -5.301 3.439 -2.842 1.00 97.00 78 PHE A C 1
ATOM 632 O O . PHE A 1 78 ? -6.112 4.055 -3.509 1.00 97.00 78 PHE A O 1
ATOM 639 N N . TYR A 1 79 ? -4.177 2.953 -3.368 1.00 97.69 79 TYR A N 1
ATOM 640 C CA . TYR A 1 79 ? -3.739 3.254 -4.725 1.00 97.69 79 TYR A CA 1
ATOM 641 C C . TYR A 1 79 ? -3.047 2.045 -5.348 1.00 97.69 79 TYR A C 1
ATOM 643 O O . TYR A 1 79 ? -2.223 1.396 -4.702 1.00 97.69 79 TYR A O 1
ATOM 651 N N . LYS A 1 80 ? -3.366 1.747 -6.609 1.00 97.56 80 LYS A N 1
ATOM 652 C CA . LYS A 1 80 ? -2.744 0.669 -7.382 1.00 97.56 80 LYS A CA 1
ATOM 653 C C . LYS A 1 80 ? -2.714 1.035 -8.862 1.00 97.56 80 LYS A C 1
ATOM 655 O O . LYS A 1 80 ? -3.751 1.177 -9.505 1.00 97.56 80 LYS A O 1
ATOM 660 N N . VAL A 1 81 ? -1.510 1.138 -9.421 1.00 97.44 81 VAL A N 1
ATOM 661 C CA . VAL A 1 81 ? -1.280 1.398 -10.849 1.00 97.44 81 VAL A CA 1
ATOM 662 C C . VAL A 1 81 ? -0.119 0.573 -11.360 1.00 97.44 81 VAL A C 1
ATOM 664 O O . VAL A 1 81 ? 0.830 0.325 -10.631 1.00 97.44 81 VAL A O 1
ATOM 667 N N . GLU A 1 82 ? -0.154 0.214 -12.635 1.00 96.75 82 GLU A N 1
ATOM 668 C CA . GLU A 1 82 ? 0.981 -0.411 -13.306 1.00 96.75 82 GLU A CA 1
ATOM 669 C C . GLU A 1 82 ? 1.769 0.661 -14.055 1.00 96.75 82 GLU A C 1
ATOM 671 O O . GLU A 1 82 ? 1.214 1.429 -14.844 1.00 96.75 82 GLU A O 1
ATOM 676 N N . LYS A 1 83 ? 3.068 0.752 -13.770 1.00 95.56 83 LYS A N 1
ATOM 677 C CA . LYS A 1 83 ? 3.997 1.689 -14.411 1.00 95.56 83 LYS A CA 1
ATOM 678 C C . LYS A 1 83 ? 5.330 0.983 -14.665 1.00 95.56 83 LYS A C 1
ATOM 680 O O . LYS A 1 83 ? 5.639 0.029 -13.956 1.00 95.56 83 LYS A O 1
ATOM 685 N N . PRO A 1 84 ? 6.146 1.455 -15.627 1.00 95.94 84 PRO A N 1
ATOM 686 C CA . PRO A 1 84 ? 7.466 0.881 -15.859 1.00 95.94 84 PRO A CA 1
ATOM 687 C C . PRO A 1 84 ? 8.319 0.918 -14.588 1.00 95.94 84 PRO A C 1
ATOM 689 O O . PRO A 1 84 ? 8.608 2.004 -14.069 1.00 95.94 84 PRO A O 1
ATOM 692 N N . VAL A 1 85 ? 8.710 -0.270 -14.124 1.00 97.31 85 VAL A N 1
ATOM 693 C CA . VAL A 1 85 ? 9.584 -0.481 -12.964 1.00 97.31 85 VAL A CA 1
ATOM 694 C C . VAL A 1 85 ? 11.017 -0.059 -13.275 1.00 97.31 85 VAL A C 1
ATOM 696 O O . VAL A 1 85 ? 11.386 0.095 -14.446 1.00 97.31 85 VAL A O 1
ATOM 699 N N . TYR A 1 86 ? 11.829 0.137 -12.240 1.00 96.50 86 TYR A N 1
ATOM 700 C CA . TYR A 1 86 ? 13.201 0.618 -12.385 1.00 96.50 86 TYR A CA 1
ATOM 701 C C . TYR A 1 86 ? 14.022 -0.263 -13.338 1.00 96.50 86 TYR A C 1
ATOM 703 O O . TYR A 1 86 ? 14.621 0.237 -14.287 1.00 96.50 86 TYR A O 1
ATOM 711 N N . GLU A 1 87 ? 13.950 -1.578 -13.160 1.00 95.00 87 GLU A N 1
ATOM 712 C CA . GLU A 1 87 ? 14.656 -2.592 -13.940 1.00 95.00 87 GLU A CA 1
ATOM 713 C C . GLU A 1 87 ? 14.295 -2.499 -15.425 1.00 95.00 87 GLU A C 1
ATOM 715 O O . GLU A 1 87 ? 15.175 -2.501 -16.283 1.00 95.00 87 GLU A O 1
ATOM 720 N N . SER A 1 88 ? 13.005 -2.328 -15.736 1.00 96.19 88 SER A N 1
ATOM 721 C CA . SER A 1 88 ? 12.534 -2.174 -17.118 1.00 96.19 88 SER A CA 1
ATOM 722 C C . SER A 1 88 ? 13.057 -0.892 -17.775 1.00 96.19 88 SER A C 1
ATOM 724 O O . SER A 1 88 ? 13.422 -0.898 -18.951 1.00 96.19 88 SER A O 1
ATOM 726 N N . ARG A 1 89 ? 13.159 0.206 -17.011 1.00 95.06 89 ARG A N 1
ATOM 727 C CA . ARG A 1 89 ? 13.713 1.479 -17.496 1.00 95.06 89 ARG A CA 1
ATOM 728 C C . ARG A 1 89 ? 15.212 1.366 -17.743 1.00 95.06 89 ARG A C 1
ATOM 730 O O . ARG A 1 89 ? 15.686 1.818 -18.782 1.00 95.06 89 ARG A O 1
ATOM 737 N N . VAL A 1 90 ? 15.947 0.740 -16.824 1.00 95.31 90 VAL A N 1
ATOM 738 C CA . VAL A 1 90 ? 17.389 0.502 -16.978 1.00 95.31 90 VAL A CA 1
ATOM 739 C C . VAL A 1 90 ? 17.661 -0.400 -18.179 1.00 95.31 90 VAL A C 1
ATOM 741 O O . VAL A 1 90 ? 18.519 -0.070 -18.993 1.00 95.31 90 VAL A O 1
ATOM 744 N N . ALA A 1 91 ? 16.908 -1.490 -18.342 1.00 94.31 91 ALA A N 1
ATOM 745 C CA . ALA A 1 91 ? 17.031 -2.372 -19.500 1.00 94.31 91 ALA A CA 1
ATOM 746 C C . ALA A 1 91 ? 16.759 -1.625 -20.818 1.00 94.31 91 ALA A C 1
ATOM 748 O O . ALA A 1 91 ? 17.530 -1.755 -21.769 1.00 94.31 91 ALA A O 1
ATOM 749 N N . GLY A 1 92 ? 15.722 -0.780 -20.858 1.00 95.00 92 GLY A N 1
ATOM 750 C CA . GLY A 1 92 ? 15.421 0.057 -22.022 1.00 95.00 92 GLY A CA 1
ATOM 751 C C . GLY A 1 92 ? 16.550 1.032 -22.373 1.00 95.00 92 GLY A C 1
ATOM 752 O O . GLY A 1 92 ? 16.896 1.183 -23.544 1.00 95.00 92 GLY A O 1
ATOM 753 N N . LEU A 1 93 ? 17.172 1.658 -21.368 1.00 94.94 93 LEU A N 1
ATOM 754 C CA . LEU A 1 93 ? 18.330 2.534 -21.571 1.00 94.94 93 LEU A CA 1
ATOM 755 C C . LEU A 1 93 ? 19.558 1.756 -22.060 1.00 94.94 93 LEU A C 1
ATOM 757 O O . LEU A 1 93 ? 20.202 2.190 -23.014 1.00 94.94 93 LEU A O 1
ATOM 761 N N . LYS A 1 94 ? 19.855 0.594 -21.465 1.00 94.25 94 LYS A N 1
ATOM 762 C CA . LYS A 1 94 ? 20.954 -0.277 -21.911 1.00 94.25 94 LYS A CA 1
ATOM 763 C C . LYS A 1 94 ? 20.774 -0.694 -23.367 1.00 94.25 94 LYS A C 1
ATOM 765 O O . LYS A 1 94 ? 21.698 -0.524 -24.153 1.00 94.25 94 LYS A O 1
ATOM 770 N N . GLY A 1 95 ? 19.576 -1.140 -23.749 1.00 93.50 95 GLY A N 1
ATOM 771 C CA . GLY A 1 95 ? 19.270 -1.501 -25.133 1.00 93.50 95 GLY A CA 1
ATOM 772 C C . GLY A 1 95 ? 19.438 -0.328 -26.101 1.00 93.50 95 GLY A C 1
ATOM 773 O O . GLY A 1 95 ? 20.088 -0.471 -27.133 1.00 93.50 95 GLY A O 1
ATOM 774 N N . LYS A 1 96 ? 18.920 0.856 -25.744 1.00 95.31 96 LYS A N 1
ATOM 775 C CA . LYS A 1 96 ? 18.986 2.060 -26.590 1.00 95.31 96 LYS A CA 1
ATOM 776 C C . LYS A 1 96 ? 20.413 2.553 -26.839 1.00 95.31 96 LYS A C 1
ATOM 778 O O . LYS A 1 96 ? 20.698 3.048 -27.924 1.00 95.31 96 LYS A O 1
ATOM 783 N N . TYR A 1 97 ? 21.282 2.469 -25.836 1.00 91.69 97 TYR A N 1
ATOM 784 C CA . TYR A 1 97 ? 22.643 3.009 -25.904 1.00 91.69 97 TYR A CA 1
ATOM 785 C C . TYR A 1 97 ? 23.719 1.930 -26.053 1.00 91.69 97 TYR A C 1
ATOM 787 O O . TYR A 1 97 ? 24.900 2.238 -25.911 1.00 91.69 97 TYR A O 1
ATOM 795 N N . HIS A 1 98 ? 23.325 0.682 -26.333 1.00 88.94 98 HIS A N 1
ATOM 796 C CA . HIS A 1 98 ? 24.223 -0.478 -26.371 1.00 88.94 98 HIS A CA 1
ATOM 797 C C . HIS A 1 98 ? 25.094 -0.589 -25.105 1.00 88.94 98 HIS A C 1
ATOM 799 O O . HIS A 1 98 ? 26.269 -0.947 -25.162 1.00 88.94 98 HIS A O 1
ATOM 805 N N . GLY A 1 99 ? 24.518 -0.225 -23.957 1.00 87.31 99 GLY A N 1
ATOM 806 C CA . GLY A 1 99 ? 25.182 -0.284 -22.664 1.00 87.31 99 GLY A CA 1
ATOM 807 C C . GLY A 1 99 ? 25.373 -1.728 -22.214 1.00 87.31 99 GLY A C 1
ATOM 808 O O . GLY A 1 99 ? 24.476 -2.556 -22.367 1.00 87.31 99 GLY A O 1
ATOM 809 N N . ALA A 1 100 ? 26.528 -2.010 -21.621 1.00 87.62 100 ALA A N 1
ATOM 810 C CA . ALA A 1 100 ? 26.856 -3.296 -21.021 1.00 87.62 100 ALA A CA 1
ATOM 811 C C . ALA A 1 100 ? 26.935 -3.169 -19.494 1.00 87.62 100 ALA A C 1
ATOM 813 O O . ALA A 1 100 ? 27.177 -2.082 -18.969 1.00 87.62 100 ALA A O 1
ATOM 814 N N . ASP A 1 101 ? 26.754 -4.283 -18.783 1.00 87.75 101 ASP A N 1
ATOM 815 C CA . ASP A 1 101 ? 26.973 -4.334 -17.329 1.00 87.75 101 ASP A CA 1
ATOM 816 C C . ASP A 1 101 ? 28.441 -4.102 -16.967 1.00 87.75 101 ASP A C 1
ATOM 818 O O . ASP A 1 101 ? 28.751 -3.520 -15.929 1.00 87.75 101 ASP A O 1
ATOM 822 N N . ILE A 1 102 ? 29.340 -4.523 -17.859 1.00 89.75 102 ILE A N 1
ATOM 823 C CA . ILE A 1 102 ? 30.774 -4.278 -17.771 1.00 89.75 102 ILE A CA 1
ATOM 824 C C . ILE A 1 102 ? 31.156 -3.362 -18.927 1.00 89.75 102 ILE A C 1
ATOM 826 O O . ILE A 1 102 ? 31.082 -3.740 -20.095 1.00 89.75 102 ILE A O 1
ATOM 830 N N . THR A 1 103 ? 31.558 -2.143 -18.590 1.00 88.88 103 THR A N 1
ATOM 831 C CA . THR A 1 103 ? 31.930 -1.120 -19.566 1.00 88.88 103 THR A CA 1
ATOM 832 C C . THR A 1 103 ? 33.260 -1.453 -20.243 1.00 88.88 103 THR A C 1
ATOM 834 O O . THR A 1 103 ? 34.283 -1.592 -19.571 1.00 88.88 103 THR A O 1
ATOM 837 N N . ASP A 1 104 ? 33.287 -1.477 -21.577 1.00 90.62 104 ASP A N 1
ATOM 838 C CA . ASP A 1 104 ? 34.541 -1.520 -22.333 1.00 90.62 104 ASP A CA 1
ATOM 839 C C . ASP A 1 104 ? 35.180 -0.124 -22.393 1.00 90.62 104 ASP A C 1
ATOM 841 O O . ASP A 1 104 ? 34.945 0.681 -23.300 1.00 90.62 104 ASP A O 1
ATOM 845 N N . LEU A 1 105 ? 36.009 0.168 -21.391 1.00 91.75 105 LEU A N 1
ATOM 846 C CA . LEU A 1 105 ? 36.731 1.436 -21.300 1.00 91.75 105 LEU A CA 1
ATOM 847 C C . LEU A 1 105 ? 37.714 1.642 -22.462 1.00 91.75 105 LEU A C 1
ATOM 849 O O . LEU A 1 105 ? 37.945 2.786 -22.854 1.00 91.75 105 LEU A O 1
ATOM 853 N N . LYS A 1 106 ? 38.271 0.568 -23.044 1.00 93.69 106 LYS A N 1
ATOM 854 C CA . LYS A 1 106 ? 39.187 0.678 -24.190 1.00 93.69 106 LYS A CA 1
ATOM 855 C C . LYS A 1 106 ? 38.430 1.100 -25.443 1.00 93.69 106 LYS A C 1
ATOM 857 O O . LYS A 1 106 ? 38.897 1.991 -26.150 1.00 93.69 106 LYS A O 1
ATOM 862 N N . ALA A 1 107 ? 37.261 0.513 -25.701 1.00 90.50 107 ALA A N 1
ATOM 863 C CA . ALA A 1 107 ? 36.408 0.916 -26.817 1.00 90.50 107 ALA A CA 1
ATOM 864 C C . ALA A 1 107 ? 35.965 2.382 -26.697 1.00 90.50 107 ALA A C 1
ATOM 866 O O . ALA A 1 107 ? 36.012 3.117 -27.683 1.00 90.50 107 ALA A O 1
ATOM 867 N N . ILE A 1 108 ? 35.601 2.831 -25.490 1.00 91.38 108 ILE A N 1
ATOM 868 C CA . ILE A 1 108 ? 35.254 4.237 -25.236 1.00 91.38 108 ILE A CA 1
ATOM 869 C C . ILE A 1 108 ? 36.459 5.147 -25.499 1.00 91.38 108 ILE A C 1
ATOM 871 O O . ILE A 1 108 ? 36.343 6.096 -26.272 1.00 91.38 108 ILE A O 1
ATOM 875 N N . TYR A 1 109 ? 37.621 4.848 -24.913 1.00 93.56 109 TYR A N 1
ATOM 876 C CA . TYR A 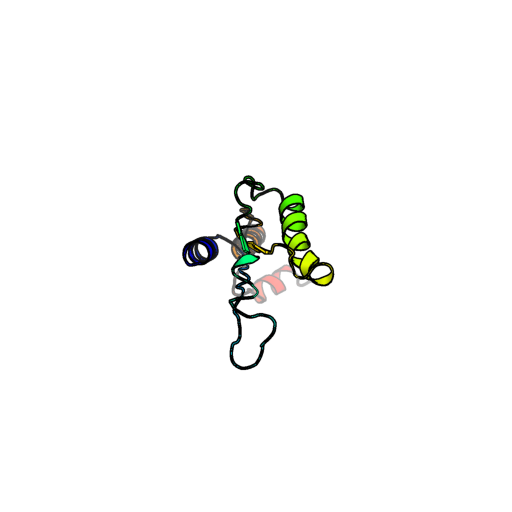1 109 ? 38.839 5.638 -25.111 1.00 93.56 109 TYR A CA 1
ATOM 877 C C . TYR A 1 109 ?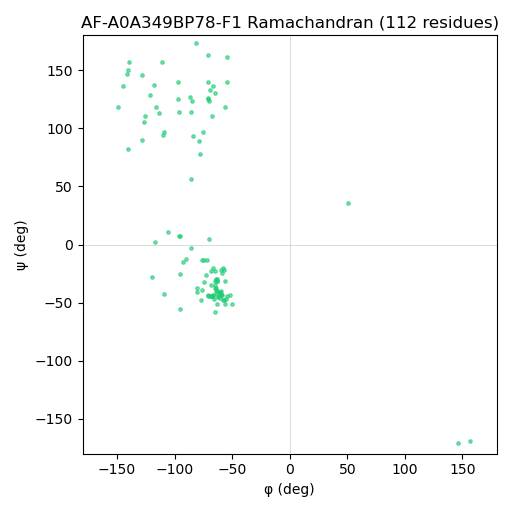 39.225 5.739 -26.592 1.00 93.56 109 TYR A C 1
ATOM 879 O O . TYR A 1 109 ? 39.454 6.832 -27.102 1.00 93.56 109 TYR A O 1
ATOM 887 N N . ASN A 1 110 ? 39.228 4.616 -27.314 1.00 94.75 110 ASN A N 1
ATOM 888 C CA . ASN A 1 110 ? 39.568 4.587 -28.736 1.00 94.75 110 ASN A CA 1
ATOM 889 C C . ASN A 1 110 ? 38.586 5.389 -29.602 1.00 94.75 110 ASN A C 1
ATOM 891 O O . ASN A 1 110 ? 39.001 5.938 -30.619 1.00 94.75 110 ASN A O 1
ATOM 895 N N . LYS A 1 111 ? 37.309 5.467 -29.210 1.00 91.44 111 LYS A N 1
ATOM 896 C CA . LYS A 1 111 ? 36.278 6.227 -29.930 1.00 91.44 111 LYS A CA 1
ATOM 897 C C . LYS A 1 111 ? 36.409 7.743 -29.752 1.00 91.44 111 LYS A C 1
ATOM 899 O O . LYS A 1 111 ? 36.033 8.477 -30.659 1.00 91.44 111 LYS A O 1
ATOM 904 N N . PHE A 1 112 ? 36.881 8.201 -28.592 1.00 93.62 112 PHE A N 1
ATOM 905 C CA . PHE A 1 112 ? 36.859 9.621 -28.213 1.00 93.62 112 PHE A CA 1
ATOM 906 C C . PHE A 1 112 ? 38.241 10.253 -28.015 1.00 93.62 112 PHE A C 1
ATOM 908 O O . PHE A 1 112 ? 38.316 11.428 -27.657 1.00 93.62 112 PHE A O 1
ATOM 915 N N . ARG A 1 113 ? 39.337 9.517 -28.231 1.00 90.31 113 ARG A N 1
ATOM 916 C CA . ARG A 1 113 ? 40.671 10.127 -28.287 1.00 90.31 113 ARG A CA 1
ATOM 917 C C . ARG A 1 113 ? 40.748 11.076 -29.494 1.00 90.31 113 ARG A C 1
ATOM 919 O O . ARG A 1 113 ? 40.327 10.690 -30.585 1.00 90.31 113 ARG A O 1
ATOM 926 N N . ALA A 1 114 ? 41.221 12.300 -29.253 1.00 72.19 114 ALA A N 1
ATOM 927 C CA . ALA A 1 114 ? 41.450 13.320 -30.279 1.00 72.19 114 ALA A CA 1
ATOM 928 C C . ALA A 1 114 ? 42.568 12.914 -31.248 1.00 72.19 114 ALA A C 1
ATOM 930 O O . ALA A 1 114 ? 43.496 12.195 -30.802 1.00 72.19 114 ALA A O 1
#

Solvent-accessible surface area (backbone atoms only — not comparable to full-atom values): 7209 Å² total; per-residue (Å²): 109,70,70,59,54,50,53,40,72,71,42,74,53,96,65,87,84,89,76,94,73,60,45,86,90,81,38,86,72,62,30,66,81,56,46,62,84,24,54,42,76,47,56,87,86,48,72,67,31,68,43,58,68,60,27,47,56,52,58,54,47,46,57,43,44,83,82,36,83,83,41,56,35,69,44,77,81,50,68,59,80,87,59,89,35,70,67,59,51,52,52,51,51,25,66,76,67,73,55,60,99,70,74,62,61,65,63,53,48,71,71,68,59,130